Protein AF-A0A326GBW1-F1 (afdb_monomer)

Mean predicted aligned error: 2.87 Å

Structure (mmCIF, N/CA/C/O backbone):
data_AF-A0A326GBW1-F1
#
_entry.id   AF-A0A326GBW1-F1
#
loop_
_atom_site.group_PDB
_atom_site.id
_atom_site.type_symbol
_atom_site.label_atom_id
_atom_site.label_alt_id
_atom_site.label_comp_id
_atom_site.label_asym_id
_atom_site.label_entity_id
_atom_site.label_seq_id
_atom_site.pdbx_PDB_ins_code
_atom_site.Cartn_x
_atom_site.Cartn_y
_atom_site.Cartn_z
_atom_site.occupancy
_atom_site.B_iso_or_equiv
_atom_site.auth_seq_id
_atom_site.auth_comp_id
_atom_site.auth_asym_id
_atom_site.auth_atom_id
_atom_site.pdbx_PDB_model_num
ATOM 1 N N . PRO A 1 1 ? -3.614 -9.158 -13.538 1.00 42.59 1 PRO A N 1
ATOM 2 C CA . PRO A 1 1 ? -4.084 -10.562 -13.410 1.00 42.59 1 PRO A CA 1
ATOM 3 C C . PRO A 1 1 ? -5.550 -10.587 -12.971 1.00 42.59 1 PRO A C 1
ATOM 5 O O . PRO A 1 1 ? -5.944 -9.686 -12.240 1.00 42.59 1 PRO A O 1
ATOM 8 N N . ALA A 1 2 ? -6.343 -11.574 -13.397 1.00 38.53 2 ALA A N 1
ATOM 9 C CA . ALA A 1 2 ? -7.778 -11.642 -13.084 1.00 38.53 2 ALA A CA 1
ATOM 10 C C . ALA A 1 2 ? -8.097 -11.765 -11.573 1.00 38.53 2 ALA A C 1
ATOM 12 O O . ALA A 1 2 ? -9.223 -11.508 -11.170 1.00 38.53 2 ALA A O 1
ATOM 13 N N . SER A 1 3 ? -7.105 -12.108 -10.741 1.00 55.94 3 SER A N 1
ATOM 14 C CA . SER A 1 3 ? -7.201 -12.206 -9.275 1.00 55.94 3 SER A CA 1
ATOM 15 C C . SER A 1 3 ? -6.622 -11.007 -8.508 1.00 55.94 3 SER A C 1
ATOM 17 O O . SER A 1 3 ? -6.577 -11.035 -7.281 1.00 55.94 3 SER A O 1
ATOM 19 N N . ALA A 1 4 ? -6.124 -9.979 -9.201 1.00 65.12 4 ALA A N 1
ATOM 20 C CA . ALA A 1 4 ? -5.547 -8.809 -8.545 1.00 65.12 4 ALA A CA 1
ATOM 21 C C . ALA A 1 4 ? -6.642 -7.868 -8.029 1.00 65.12 4 ALA A C 1
ATOM 23 O O . ALA A 1 4 ? -7.613 -7.618 -8.744 1.00 65.12 4 ALA A O 1
ATOM 24 N N . ASP A 1 5 ? -6.472 -7.328 -6.818 1.00 86.81 5 ASP A N 1
ATOM 25 C CA . ASP A 1 5 ? -7.360 -6.288 -6.287 1.00 86.81 5 ASP A CA 1
ATOM 26 C C . ASP A 1 5 ? -7.148 -5.026 -7.133 1.00 86.81 5 ASP A C 1
ATOM 28 O O . ASP A 1 5 ? -6.179 -4.287 -6.945 1.00 86.81 5 ASP A O 1
ATOM 32 N N . TRP A 1 6 ? -8.013 -4.839 -8.137 1.00 94.25 6 TRP A N 1
ATOM 33 C CA . TRP A 1 6 ? -7.873 -3.787 -9.144 1.00 94.25 6 TRP A CA 1
ATOM 34 C C . TRP A 1 6 ? -7.740 -2.414 -8.482 1.00 94.25 6 TRP A C 1
ATOM 36 O O . TRP A 1 6 ? -6.836 -1.656 -8.836 1.00 94.25 6 TRP A O 1
ATOM 46 N N . THR A 1 7 ? -8.570 -2.142 -7.471 1.00 96.56 7 THR A N 1
ATOM 47 C CA . THR A 1 7 ? -8.552 -0.895 -6.704 1.00 96.56 7 THR A CA 1
ATOM 48 C C . THR A 1 7 ? -7.191 -0.676 -6.052 1.00 96.56 7 THR A C 1
ATOM 50 O O . THR A 1 7 ? -6.565 0.366 -6.256 1.00 96.56 7 THR A O 1
ATOM 53 N N . MET A 1 8 ? -6.696 -1.662 -5.299 1.00 97.25 8 MET A N 1
ATOM 54 C CA . MET A 1 8 ? -5.456 -1.492 -4.539 1.00 97.25 8 MET A CA 1
ATOM 55 C C . MET A 1 8 ? -4.213 -1.468 -5.420 1.00 97.25 8 MET A C 1
ATOM 57 O O . MET A 1 8 ? -3.296 -0.697 -5.144 1.00 97.25 8 MET A O 1
ATOM 61 N N . VAL A 1 9 ? -4.192 -2.232 -6.514 1.00 97.31 9 VAL A N 1
ATOM 62 C CA . VAL A 1 9 ? -3.107 -2.151 -7.499 1.00 97.31 9 VAL A CA 1
ATOM 63 C C . VAL A 1 9 ? -2.997 -0.735 -8.059 1.00 97.31 9 VAL A C 1
ATOM 65 O O . VAL A 1 9 ? -1.895 -0.191 -8.086 1.00 97.31 9 VAL A O 1
ATOM 68 N N . HIS A 1 10 ? -4.104 -0.106 -8.459 1.00 98.25 10 HIS A N 1
ATOM 69 C CA . HIS A 1 10 ? -4.068 1.255 -9.007 1.00 98.25 10 HIS A CA 1
ATOM 70 C C . HIS A 1 10 ? -3.730 2.296 -7.938 1.00 98.25 10 HIS A C 1
ATOM 72 O O . HIS A 1 10 ? -2.924 3.193 -8.192 1.00 98.25 10 HIS A O 1
ATOM 78 N N . ALA A 1 11 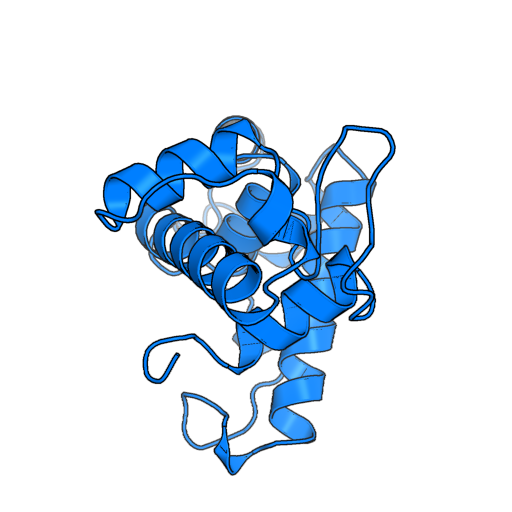? -4.293 2.159 -6.736 1.00 98.50 11 ALA A N 1
ATOM 79 C CA . ALA A 1 11 ? -4.050 3.079 -5.632 1.00 98.50 11 ALA A CA 1
ATOM 80 C C . ALA A 1 11 ? -2.580 3.099 -5.189 1.00 98.50 11 ALA A C 1
ATOM 82 O O . ALA A 1 11 ? -1.993 4.175 -5.053 1.00 98.50 11 ALA A O 1
ATOM 83 N N . ILE A 1 12 ? -1.978 1.916 -5.028 1.00 98.69 12 ILE A N 1
ATOM 84 C CA . ILE A 1 12 ? -0.566 1.754 -4.664 1.00 98.69 12 ILE A CA 1
ATOM 85 C C . ILE A 1 12 ? 0.328 2.194 -5.821 1.00 98.69 12 ILE A C 1
ATOM 87 O O . ILE A 1 12 ? 1.201 3.027 -5.621 1.00 98.69 12 ILE A O 1
ATOM 91 N N . THR A 1 13 ? 0.079 1.728 -7.050 1.00 98.62 13 THR A N 1
ATOM 92 C CA . THR A 1 13 ? 0.902 2.103 -8.218 1.00 98.62 13 THR A CA 1
ATOM 93 C C . THR A 1 13 ? 0.939 3.618 -8.427 1.00 98.62 13 THR A C 1
ATOM 95 O O . THR A 1 13 ? 1.994 4.186 -8.713 1.00 98.62 13 THR A O 1
ATOM 98 N N . ARG A 1 14 ? -0.203 4.298 -8.245 1.00 98.62 14 ARG A N 1
ATOM 99 C CA . ARG A 1 14 ? -0.274 5.759 -8.325 1.00 98.62 14 ARG A CA 1
ATOM 100 C C . ARG A 1 14 ? 0.623 6.428 -7.290 1.00 98.62 14 ARG A C 1
ATOM 102 O O . ARG A 1 14 ? 1.291 7.398 -7.636 1.00 98.62 14 ARG A O 1
ATOM 109 N N . GLN A 1 15 ? 0.621 5.926 -6.057 1.00 98.62 15 GLN A N 1
ATOM 110 C CA . GLN A 1 15 ? 1.420 6.491 -4.974 1.00 98.62 15 GLN A CA 1
ATOM 111 C C . GLN A 1 15 ? 2.914 6.174 -5.119 1.00 98.62 15 GLN A C 1
ATOM 113 O O . GLN A 1 15 ? 3.742 7.016 -4.789 1.00 98.62 15 GLN A O 1
ATOM 118 N N . GLU A 1 16 ? 3.252 4.991 -5.625 1.00 98.19 16 GLU A N 1
ATOM 119 C CA . GLU A 1 16 ? 4.631 4.510 -5.735 1.00 98.19 16 GLU A CA 1
ATOM 120 C C . GLU A 1 16 ? 5.397 5.129 -6.905 1.00 98.19 16 GLU A C 1
ATOM 122 O O . GLU A 1 16 ? 6.546 5.536 -6.764 1.00 98.19 16 GLU A O 1
ATOM 127 N N . SER A 1 17 ? 4.781 5.189 -8.085 1.00 98.25 17 SER A N 1
ATOM 128 C CA . SER A 1 17 ? 5.494 5.559 -9.316 1.00 98.25 17 SER A CA 1
ATOM 129 C C . SER A 1 17 ? 4.758 6.568 -10.180 1.00 98.25 17 SER A C 1
ATOM 131 O O . SER A 1 17 ? 5.278 6.961 -11.220 1.00 98.25 17 SER A O 1
ATOM 133 N N . GLN A 1 18 ?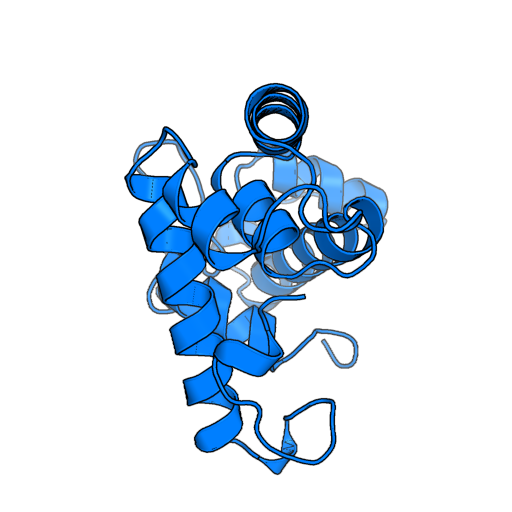 3.525 6.940 -9.821 1.00 97.94 18 GLN A N 1
ATOM 134 C CA . GLN A 1 18 ? 2.628 7.668 -10.722 1.00 97.94 18 GLN A CA 1
ATOM 135 C C . GLN A 1 18 ? 2.500 6.977 -12.096 1.00 97.94 18 GLN A C 1
ATOM 137 O O . GLN A 1 18 ? 2.325 7.635 -13.117 1.00 97.94 18 GLN A O 1
ATOM 142 N N . PHE A 1 19 ? 2.574 5.640 -12.104 1.00 98.00 19 PHE A N 1
ATOM 143 C CA . PHE A 1 19 ? 2.580 4.775 -13.290 1.00 98.00 19 PHE A CA 1
ATOM 144 C C . PHE A 1 19 ? 3.840 4.844 -14.175 1.00 98.00 19 PHE A C 1
ATOM 146 O O . PHE A 1 19 ? 3.837 4.311 -15.288 1.00 98.00 19 PHE A O 1
ATOM 153 N N . ALA A 1 20 ? 4.944 5.419 -13.692 1.00 97.31 20 ALA A N 1
ATOM 154 C CA . ALA A 1 20 ? 6.229 5.363 -14.382 1.00 97.31 20 ALA A CA 1
ATOM 155 C C . ALA A 1 20 ? 6.846 3.951 -14.291 1.00 97.31 20 ALA A C 1
ATOM 157 O O . ALA A 1 20 ? 7.333 3.518 -13.246 1.00 97.31 20 ALA A O 1
ATOM 158 N N . GLN A 1 21 ? 6.845 3.219 -15.409 1.00 94.50 21 GLN A N 1
ATOM 159 C CA . GLN A 1 21 ? 7.319 1.826 -15.474 1.00 94.50 21 GLN A CA 1
ATOM 160 C C . GLN A 1 21 ? 8.825 1.677 -15.215 1.00 94.50 21 GLN A C 1
ATOM 162 O O . GLN A 1 21 ? 9.264 0.652 -14.704 1.00 94.50 21 GLN A O 1
ATOM 167 N N . ASN A 1 22 ? 9.611 2.704 -15.532 1.00 94.38 22 ASN A N 1
ATOM 1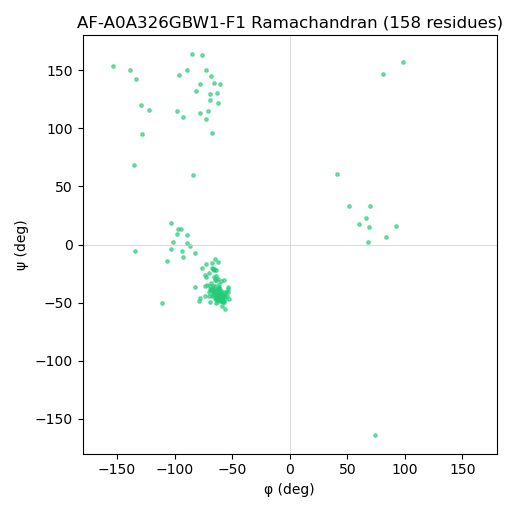68 C CA . ASN A 1 22 ? 11.064 2.738 -15.363 1.00 94.38 22 ASN A CA 1
ATOM 169 C C . ASN A 1 22 ? 11.518 3.438 -14.072 1.00 94.38 22 ASN A C 1
ATOM 171 O O . ASN A 1 22 ? 12.698 3.757 -13.939 1.00 94.38 22 ASN A O 1
ATOM 175 N N . ALA A 1 23 ? 10.608 3.685 -13.123 1.00 96.56 23 ALA A N 1
ATOM 176 C CA . ALA A 1 23 ? 10.947 4.331 -11.862 1.00 96.56 23 ALA A CA 1
ATOM 177 C C . ALA A 1 23 ? 11.928 3.482 -11.037 1.00 96.56 23 ALA A C 1
ATOM 179 O O . ALA A 1 23 ? 11.693 2.293 -10.793 1.00 96.56 23 ALA A O 1
ATOM 180 N N . ILE A 1 24 ? 13.003 4.113 -10.563 1.00 97.06 24 ILE A N 1
ATOM 181 C CA . ILE A 1 24 ? 13.955 3.533 -9.615 1.00 97.06 24 ILE A CA 1
ATOM 182 C C . ILE A 1 24 ? 14.135 4.522 -8.464 1.00 97.06 24 ILE A C 1
ATOM 184 O O . ILE A 1 24 ? 14.553 5.657 -8.694 1.00 97.06 24 ILE A O 1
ATOM 188 N N . SER A 1 25 ? 13.825 4.112 -7.234 1.00 95.31 25 SER A N 1
ATOM 189 C CA . SER A 1 25 ? 14.039 4.965 -6.061 1.00 95.31 25 SER A CA 1
ATOM 190 C C . SER A 1 25 ? 15.514 5.031 -5.661 1.00 95.31 25 SER A C 1
ATOM 192 O O . SER A 1 25 ? 16.311 4.152 -5.995 1.00 95.31 25 SER A O 1
ATOM 194 N N . HIS A 1 26 ? 15.872 6.027 -4.849 1.00 94.88 26 HIS A N 1
ATOM 195 C CA . HIS A 1 26 ? 17.208 6.148 -4.253 1.00 94.88 26 HIS A CA 1
ATOM 19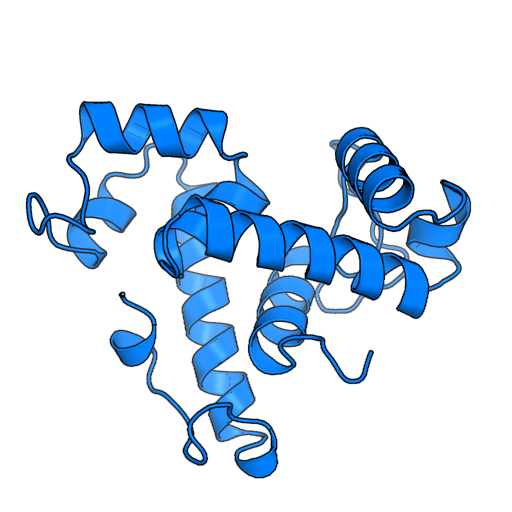6 C C . HIS A 1 26 ? 17.617 4.914 -3.429 1.00 94.88 26 HIS A C 1
ATOM 198 O O . HIS A 1 26 ? 18.794 4.573 -3.371 1.00 94.88 26 HIS A O 1
ATOM 204 N N . ALA A 1 27 ? 16.648 4.221 -2.820 1.00 93.44 27 ALA A N 1
ATOM 205 C CA . ALA A 1 27 ? 16.875 2.985 -2.071 1.00 93.44 27 ALA A CA 1
ATOM 206 C C . ALA A 1 27 ? 16.950 1.735 -2.973 1.00 93.44 27 ALA A C 1
ATOM 208 O O . ALA A 1 27 ? 17.272 0.649 -2.496 1.00 93.44 27 ALA A O 1
ATOM 209 N N . GLY A 1 28 ? 16.659 1.870 -4.270 1.00 96.31 28 GLY A N 1
ATOM 210 C CA . GLY A 1 28 ? 16.711 0.788 -5.250 1.00 96.31 28 GLY A CA 1
ATOM 211 C C . GLY A 1 28 ? 15.396 0.037 -5.462 1.00 96.31 28 GLY A C 1
ATOM 212 O O . GLY A 1 28 ? 15.430 -1.051 -6.042 1.00 96.31 28 GLY A O 1
ATOM 213 N N . ALA A 1 29 ? 14.261 0.588 -5.023 1.00 97.44 29 ALA A N 1
ATOM 214 C CA . ALA A 1 29 ? 12.930 0.078 -5.356 1.00 97.44 29 ALA A CA 1
ATOM 215 C C . ALA A 1 29 ? 12.636 0.292 -6.849 1.00 97.44 29 ALA A C 1
ATOM 217 O O . ALA A 1 29 ? 13.120 1.266 -7.423 1.00 97.44 29 ALA A O 1
ATOM 218 N N . ARG A 1 30 ? 11.911 -0.627 -7.505 1.00 98.12 30 ARG A N 1
ATOM 219 C CA . ARG A 1 30 ? 11.815 -0.650 -8.979 1.00 98.12 30 ARG A CA 1
ATOM 220 C C . ARG A 1 30 ? 10.402 -0.823 -9.522 1.00 98.12 30 ARG A C 1
ATOM 222 O O . ARG A 1 30 ? 9.627 -1.648 -9.030 1.00 98.12 30 ARG A O 1
ATOM 229 N N . GLY A 1 31 ? 10.143 -0.113 -10.614 1.00 97.81 31 GLY A N 1
ATOM 230 C CA . GLY A 1 31 ? 8.971 -0.253 -11.466 1.00 97.81 31 GLY A CA 1
ATOM 231 C C . GLY A 1 31 ? 7.686 0.312 -10.875 1.00 97.81 31 GLY A C 1
ATOM 232 O O . GLY A 1 31 ? 7.701 1.078 -9.912 1.00 97.81 31 GLY A O 1
ATOM 233 N N . LEU A 1 32 ? 6.563 -0.094 -11.465 1.00 98.06 32 LEU A N 1
ATOM 234 C CA . LEU A 1 32 ? 5.233 0.447 -11.183 1.00 98.06 32 LEU A CA 1
ATOM 235 C C . LEU A 1 32 ? 4.854 0.438 -9.699 1.00 98.06 32 LEU A C 1
ATOM 237 O O . LEU A 1 32 ? 4.380 1.443 -9.173 1.00 98.06 32 LEU A O 1
ATOM 241 N N . MET A 1 33 ? 5.076 -0.683 -9.024 1.00 98.25 33 MET A N 1
ATOM 242 C CA . MET A 1 33 ? 4.729 -0.865 -7.616 1.00 98.25 33 MET A CA 1
ATOM 243 C C . MET A 1 33 ? 5.949 -0.763 -6.686 1.00 98.25 33 MET A C 1
ATOM 245 O O . MET A 1 33 ? 5.886 -1.266 -5.565 1.00 98.25 33 MET A O 1
ATOM 249 N N . GLN A 1 34 ? 7.052 -0.171 -7.176 1.00 98.25 34 GLN A N 1
ATOM 250 C CA . GLN A 1 34 ? 8.298 0.105 -6.442 1.00 98.25 34 GLN A CA 1
ATOM 251 C C . GLN A 1 34 ? 8.730 -1.045 -5.520 1.00 98.25 34 GLN A C 1
ATOM 253 O O . GLN A 1 34 ? 8.864 -0.917 -4.305 1.00 98.25 34 GLN A O 1
ATOM 258 N N . LEU A 1 35 ? 8.988 -2.212 -6.108 1.00 97.75 35 LEU A N 1
ATOM 259 C CA . LEU A 1 35 ? 9.429 -3.365 -5.332 1.00 97.75 35 LEU A CA 1
ATOM 260 C C . LEU A 1 35 ? 10.923 -3.306 -5.042 1.00 97.75 35 LEU A C 1
ATOM 262 O O . LEU A 1 35 ? 11.744 -3.158 -5.951 1.00 97.75 35 LEU A O 1
ATOM 266 N N . MET A 1 36 ? 11.280 -3.531 -3.780 1.00 97.50 36 MET A N 1
ATOM 267 C CA . MET A 1 36 ? 12.656 -3.836 -3.405 1.00 97.50 36 MET A CA 1
ATOM 268 C C . MET A 1 36 ? 13.082 -5.190 -4.000 1.00 97.50 36 MET A C 1
ATOM 270 O O . MET A 1 36 ? 12.306 -6.150 -3.929 1.00 97.50 36 MET A O 1
ATOM 274 N N . PRO A 1 37 ? 14.319 -5.333 -4.519 1.00 96.31 37 PRO A N 1
ATOM 275 C CA . PRO A 1 37 ? 14.796 -6.586 -5.111 1.00 96.31 37 PRO A CA 1
ATOM 276 C C . PRO A 1 37 ? 14.651 -7.812 -4.196 1.00 96.31 37 PRO A C 1
ATOM 278 O O . PRO A 1 37 ? 14.295 -8.893 -4.662 1.00 96.31 37 PRO A O 1
ATOM 281 N N . GLY A 1 38 ? 14.884 -7.644 -2.888 1.00 96.88 38 GLY A N 1
ATOM 282 C CA . GLY A 1 38 ? 14.695 -8.706 -1.893 1.00 96.88 38 GLY A CA 1
ATOM 283 C C . GLY A 1 38 ? 13.236 -9.160 -1.785 1.00 96.88 38 GLY A C 1
ATOM 284 O O . GLY A 1 38 ? 12.959 -10.354 -1.891 1.00 96.88 38 GLY A O 1
ATOM 285 N N . THR A 1 39 ? 12.302 -8.211 -1.665 1.00 96.19 39 THR A N 1
ATOM 286 C CA . THR A 1 39 ? 10.853 -8.476 -1.622 1.00 96.19 39 THR A CA 1
ATOM 287 C C . THR A 1 39 ? 10.370 -9.143 -2.905 1.00 96.19 39 THR A C 1
ATOM 289 O O . THR A 1 39 ? 9.636 -10.130 -2.854 1.00 96.19 39 THR A O 1
ATOM 292 N N . ALA A 1 40 ? 10.819 -8.645 -4.058 1.00 97.25 40 ALA A N 1
ATOM 293 C CA . ALA A 1 40 ? 10.484 -9.210 -5.357 1.00 97.25 40 ALA A CA 1
ATOM 294 C C . ALA A 1 40 ? 10.977 -10.655 -5.509 1.00 97.25 40 ALA A C 1
ATOM 296 O O . ALA A 1 40 ? 10.231 -11.508 -5.984 1.00 97.25 40 ALA A O 1
ATOM 297 N N . ARG A 1 41 ? 12.212 -10.950 -5.083 1.00 97.75 41 ARG A N 1
ATOM 298 C CA . ARG A 1 41 ? 12.760 -12.312 -5.100 1.00 97.75 41 ARG A CA 1
ATOM 299 C C . ARG A 1 41 ? 11.971 -13.246 -4.188 1.00 97.75 41 ARG A C 1
ATOM 301 O O . ARG A 1 41 ? 11.650 -14.357 -4.602 1.00 97.75 41 ARG A O 1
ATOM 308 N N . GLU A 1 42 ? 11.640 -12.794 -2.978 1.00 96.69 42 GLU A N 1
ATOM 309 C CA . GLU A 1 42 ? 10.814 -13.567 -2.047 1.00 96.69 42 GLU A CA 1
ATOM 310 C C . GLU A 1 42 ? 9.446 -13.894 -2.667 1.00 96.69 42 GLU A C 1
ATOM 312 O O . GLU A 1 42 ? 9.021 -15.049 -2.641 1.00 96.69 42 GLU A O 1
ATOM 317 N N . GLN A 1 43 ? 8.765 -12.901 -3.254 1.00 96.62 43 GLN A N 1
ATOM 318 C CA . GLN A 1 43 ? 7.443 -13.115 -3.852 1.00 96.62 43 GLN A CA 1
ATOM 319 C C . GLN A 1 43 ? 7.502 -13.988 -5.104 1.00 96.62 43 GLN A C 1
ATOM 321 O O . GLN A 1 43 ? 6.649 -14.855 -5.265 1.00 96.62 43 GLN A O 1
ATOM 326 N N . ALA A 1 44 ? 8.515 -13.819 -5.956 1.00 97.06 44 ALA A N 1
ATOM 327 C CA . ALA A 1 44 ? 8.703 -14.678 -7.122 1.00 97.06 44 ALA A CA 1
ATOM 328 C C . ALA A 1 44 ? 8.834 -16.149 -6.697 1.00 97.06 44 ALA A C 1
ATOM 330 O O . ALA A 1 44 ? 8.113 -16.998 -7.215 1.00 97.06 44 ALA A O 1
ATOM 331 N N . GLY A 1 45 ? 9.649 -16.431 -5.671 1.00 97.06 45 GLY A N 1
ATOM 332 C CA . GLY A 1 45 ? 9.785 -17.776 -5.110 1.00 97.06 45 GLY A CA 1
ATOM 333 C C . GLY A 1 45 ? 8.464 -18.348 -4.584 1.00 97.06 45 GLY A C 1
ATOM 334 O O . GLY A 1 45 ? 8.128 -19.488 -4.893 1.00 97.06 45 GLY A O 1
ATOM 335 N N . LYS A 1 46 ? 7.671 -17.552 -3.853 1.00 95.12 46 LYS A N 1
ATOM 336 C CA . LYS A 1 46 ? 6.354 -17.981 -3.337 1.00 95.12 46 LYS A CA 1
ATOM 337 C C . LYS A 1 46 ? 5.331 -18.271 -4.431 1.00 95.12 46 LYS A C 1
ATOM 339 O O . LYS A 1 46 ? 4.465 -19.115 -4.235 1.00 95.12 46 LYS A O 1
ATOM 344 N N . LEU A 1 47 ? 5.427 -17.579 -5.562 1.00 94.50 47 LEU A N 1
ATOM 345 C CA . LEU A 1 47 ? 4.562 -17.794 -6.720 1.00 94.50 47 LEU A CA 1
ATOM 346 C C . LEU A 1 47 ? 5.080 -18.890 -7.664 1.00 94.50 47 LEU A C 1
ATOM 348 O O . LEU A 1 47 ? 4.445 -19.145 -8.684 1.00 94.50 47 LEU A O 1
ATOM 352 N N . GLY A 1 48 ? 6.232 -19.507 -7.376 1.00 96.00 48 GLY A N 1
ATOM 353 C CA . GLY A 1 48 ? 6.876 -20.456 -8.290 1.00 96.00 48 GLY A CA 1
ATOM 354 C C . GLY A 1 48 ? 7.374 -19.809 -9.589 1.00 96.00 48 GLY A C 1
ATOM 355 O O . GLY A 1 48 ? 7.519 -20.484 -10.604 1.00 96.00 48 GLY A O 1
ATOM 356 N N . MET A 1 49 ? 7.607 -18.495 -9.580 1.00 94.94 49 MET A N 1
ATOM 357 C CA . MET A 1 49 ? 8.094 -17.726 -10.722 1.00 94.94 49 MET A CA 1
ATOM 358 C C . MET A 1 49 ? 9.613 -17.553 -10.652 1.00 94.94 49 MET A C 1
ATOM 360 O O . MET A 1 49 ? 10.191 -17.350 -9.582 1.00 94.94 49 MET A O 1
ATOM 364 N N . ASN A 1 50 ? 10.269 -17.540 -11.812 1.00 95.06 50 ASN A N 1
ATOM 365 C CA . ASN A 1 50 ? 11.691 -17.218 -11.889 1.00 95.06 50 ASN A CA 1
ATOM 366 C C . ASN A 1 50 ? 11.924 -15.739 -11.570 1.00 95.06 50 ASN A C 1
ATOM 368 O O . ASN A 1 50 ? 11.377 -14.862 -12.240 1.00 95.06 50 ASN A O 1
ATOM 372 N N . TYR A 1 51 ? 12.777 -15.458 -10.582 1.00 96.44 51 TYR A N 1
ATOM 373 C CA . TYR A 1 51 ? 13.162 -14.087 -10.264 1.00 96.44 51 TYR A CA 1
ATOM 374 C C . TYR A 1 51 ? 14.074 -13.501 -11.349 1.00 96.44 51 TYR A C 1
ATOM 376 O O . TYR A 1 51 ? 15.221 -13.922 -11.497 1.00 96.44 51 TYR A O 1
ATOM 384 N N . MET A 1 52 ? 13.591 -12.472 -12.048 1.00 92.62 52 MET A N 1
ATOM 385 C CA . MET A 1 52 ? 14.377 -11.683 -13.000 1.00 92.62 52 MET A CA 1
ATOM 386 C C . MET A 1 52 ? 14.363 -10.209 -12.596 1.00 92.62 52 MET A C 1
ATOM 388 O O . MET A 1 52 ? 13.318 -9.564 -12.578 1.00 92.62 52 MET A O 1
ATOM 392 N N . SER A 1 53 ? 15.533 -9.669 -12.248 1.00 92.12 53 SER A N 1
ATOM 393 C CA . SER A 1 53 ? 15.643 -8.303 -11.720 1.00 92.12 53 SER A CA 1
ATOM 394 C C . SER A 1 53 ? 15.333 -7.226 -12.765 1.00 92.12 53 SER A C 1
ATOM 396 O O . SER A 1 53 ? 14.774 -6.190 -12.409 1.00 92.12 53 SER A O 1
ATOM 398 N N . SER A 1 54 ? 15.669 -7.480 -14.033 1.00 93.75 54 SER A N 1
ATOM 399 C CA . SER A 1 54 ? 15.353 -6.615 -15.179 1.00 93.75 54 SER A CA 1
ATOM 400 C C . SER A 1 54 ? 13.844 -6.517 -15.414 1.00 93.75 54 SER A C 1
ATOM 402 O O . SER A 1 54 ? 13.311 -5.424 -15.580 1.00 93.75 54 SER A O 1
ATOM 404 N N . ASN A 1 55 ? 13.118 -7.630 -15.258 1.00 95.69 55 ASN A N 1
ATOM 405 C CA . ASN A 1 55 ? 11.663 -7.686 -15.436 1.00 95.69 55 ASN A CA 1
ATOM 406 C C . ASN A 1 55 ? 10.880 -6.860 -14.409 1.00 95.69 55 ASN A C 1
ATOM 408 O O . ASN A 1 55 ? 9.691 -6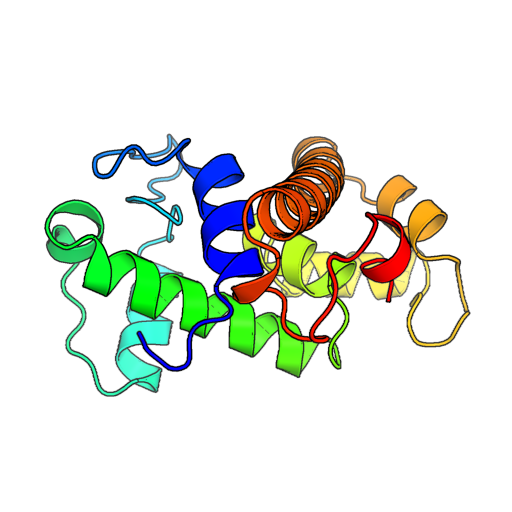.629 -14.607 1.00 95.69 55 ASN A O 1
ATOM 412 N N . LEU A 1 56 ? 11.513 -6.388 -13.329 1.00 95.62 56 LEU A N 1
ATOM 413 C CA . LEU A 1 56 ? 10.884 -5.398 -12.452 1.00 95.62 56 LEU A CA 1
ATOM 414 C C . LEU A 1 56 ? 10.631 -4.064 -13.164 1.00 95.62 56 LEU A C 1
ATOM 416 O O . LEU A 1 56 ? 9.770 -3.321 -12.707 1.00 95.62 56 LEU A O 1
ATOM 420 N N . ILE A 1 57 ? 11.352 -3.780 -14.249 1.00 96.00 57 ILE A N 1
ATOM 421 C CA . ILE A 1 57 ? 11.197 -2.589 -15.088 1.00 96.00 57 ILE A CA 1
ATOM 422 C C . ILE A 1 57 ? 10.623 -2.985 -16.450 1.00 96.00 57 ILE A C 1
ATOM 424 O O . ILE A 1 57 ? 9.607 -2.442 -16.871 1.00 96.00 57 ILE A O 1
ATOM 428 N N . ASP A 1 58 ? 11.226 -3.982 -17.101 1.00 96.12 58 ASP A N 1
ATOM 429 C CA . ASP A 1 58 ? 10.928 -4.321 -18.499 1.00 96.12 58 ASP A CA 1
ATOM 430 C C . ASP A 1 58 ? 9.564 -5.006 -18.683 1.00 96.12 58 ASP A C 1
ATOM 432 O O . ASP A 1 58 ? 9.036 -5.081 -19.791 1.00 96.12 58 ASP A O 1
ATOM 436 N N . SER A 1 59 ? 8.980 -5.528 -17.600 1.00 96.31 59 SER A N 1
ATOM 437 C CA . SER A 1 59 ? 7.697 -6.225 -17.625 1.00 96.31 59 SER A CA 1
ATOM 438 C C . SER A 1 59 ? 6.732 -5.646 -16.583 1.00 96.31 59 SER A C 1
ATOM 440 O O . SER A 1 59 ? 6.712 -6.069 -15.422 1.00 96.31 59 SER A O 1
ATOM 442 N N . PRO A 1 60 ? 5.862 -4.703 -16.992 1.00 94.69 60 PRO A N 1
ATOM 443 C CA . PRO A 1 60 ? 4.830 -4.132 -16.128 1.00 94.69 60 PRO A CA 1
ATOM 444 C C . PRO A 1 60 ? 3.935 -5.185 -15.472 1.00 94.69 60 PRO A C 1
ATOM 446 O O . PRO A 1 60 ? 3.621 -5.091 -14.288 1.00 94.69 60 PRO A O 1
ATOM 449 N N . SER A 1 61 ? 3.550 -6.219 -16.226 1.00 94.94 61 SER A N 1
ATOM 450 C CA . SER A 1 61 ? 2.711 -7.308 -15.725 1.00 94.94 61 SER A CA 1
ATOM 451 C C . SER A 1 61 ? 3.415 -8.121 -14.641 1.00 94.94 61 SER A C 1
ATOM 453 O O . SER A 1 61 ? 2.782 -8.448 -13.638 1.00 94.94 61 SER A O 1
ATOM 455 N N . TYR A 1 62 ? 4.712 -8.393 -14.799 1.00 95.94 62 TYR A N 1
ATOM 456 C CA . TYR A 1 62 ? 5.528 -9.073 -13.796 1.00 95.94 62 TYR A CA 1
ATOM 457 C C . TYR A 1 62 ? 5.652 -8.232 -12.518 1.00 95.94 62 TYR A C 1
ATOM 459 O O . TYR A 1 62 ? 5.404 -8.738 -11.423 1.00 95.94 62 TYR A O 1
ATOM 467 N N . ASN A 1 63 ? 5.954 -6.934 -12.645 1.00 97.56 63 ASN A N 1
ATOM 468 C CA . ASN A 1 63 ? 6.038 -6.021 -11.501 1.00 97.56 63 ASN A CA 1
ATOM 469 C C . ASN A 1 63 ? 4.706 -5.948 -10.731 1.00 97.56 63 ASN A C 1
ATOM 471 O O . ASN A 1 63 ? 4.685 -6.154 -9.516 1.00 97.56 63 ASN A O 1
ATOM 475 N N . ILE A 1 64 ? 3.589 -5.759 -11.445 1.00 96.69 64 ILE A N 1
ATOM 476 C CA . ILE A 1 64 ? 2.246 -5.727 -10.851 1.00 96.69 64 ILE A CA 1
ATOM 477 C C . ILE A 1 64 ? 1.895 -7.065 -10.197 1.00 96.69 64 ILE A C 1
ATOM 479 O O . ILE A 1 64 ? 1.306 -7.085 -9.121 1.00 96.69 64 ILE A O 1
ATOM 483 N N . GLN A 1 65 ? 2.229 -8.197 -10.821 1.00 96.00 65 GLN A N 1
ATOM 484 C CA . GLN A 1 65 ? 1.919 -9.514 -10.264 1.00 96.00 65 GLN A CA 1
ATOM 485 C C . GLN A 1 65 ? 2.635 -9.742 -8.930 1.00 96.00 65 GLN A C 1
ATOM 487 O O . GLN A 1 65 ? 1.995 -10.168 -7.966 1.00 96.00 65 GLN A O 1
ATOM 492 N N . LEU A 1 66 ? 3.927 -9.412 -8.853 1.00 97.06 66 LEU A N 1
ATOM 493 C CA . LEU A 1 66 ? 4.692 -9.512 -7.611 1.00 97.06 66 LEU A CA 1
ATOM 494 C C . LEU A 1 66 ? 4.203 -8.518 -6.550 1.00 97.06 66 LEU A C 1
ATOM 496 O O . LEU A 1 66 ? 4.080 -8.891 -5.384 1.00 97.06 66 LEU A O 1
ATOM 500 N N . GLY A 1 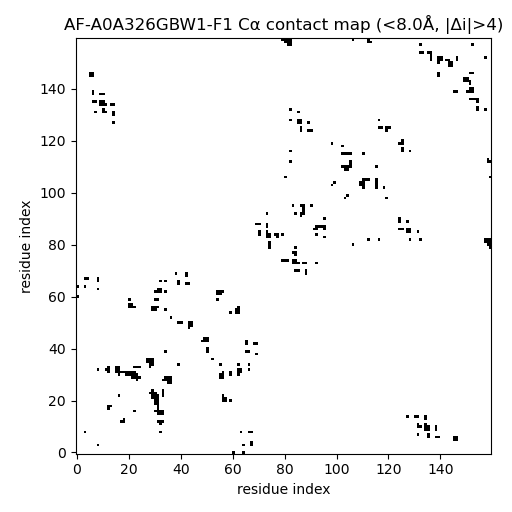67 ? 3.896 -7.278 -6.940 1.00 97.38 67 GLY A N 1
ATOM 501 C CA . GLY A 1 67 ? 3.427 -6.241 -6.019 1.00 97.38 67 GLY A CA 1
ATOM 502 C C . GLY A 1 67 ? 2.047 -6.550 -5.456 1.00 97.38 67 GLY A C 1
ATOM 503 O O . GLY A 1 67 ? 1.847 -6.502 -4.244 1.00 97.38 67 GLY A O 1
ATOM 504 N N . ASN A 1 68 ? 1.119 -6.988 -6.307 1.00 96.81 68 ASN A N 1
ATOM 505 C CA . ASN A 1 68 ? -0.194 -7.457 -5.880 1.00 96.81 68 ASN A CA 1
ATOM 506 C C . ASN A 1 68 ? -0.088 -8.668 -4.941 1.00 96.81 68 ASN A C 1
ATOM 508 O O . ASN A 1 68 ? -0.782 -8.709 -3.931 1.00 96.81 68 ASN A O 1
ATOM 512 N N . ALA A 1 69 ? 0.785 -9.637 -5.237 1.00 96.38 69 ALA A N 1
ATOM 513 C CA . ALA A 1 69 ? 0.995 -10.785 -4.356 1.00 96.38 69 ALA A CA 1
ATOM 514 C C . ALA A 1 69 ? 1.580 -10.371 -2.995 1.00 96.38 69 ALA A C 1
ATOM 516 O O . ALA A 1 69 ? 1.138 -10.865 -1.957 1.00 96.38 69 ALA A O 1
ATOM 517 N N . TYR A 1 70 ? 2.527 -9.426 -2.983 1.00 97.88 70 TYR A N 1
ATOM 518 C CA . TYR A 1 70 ? 3.068 -8.885 -1.739 1.00 97.88 70 TYR A CA 1
ATOM 519 C C . TYR A 1 70 ? 1.988 -8.174 -0.915 1.00 97.88 70 TYR A C 1
ATOM 521 O O . TYR A 1 70 ? 1.853 -8.446 0.278 1.00 97.88 70 TYR A O 1
ATOM 529 N N . PHE A 1 71 ? 1.183 -7.316 -1.545 1.00 98.00 71 PHE A N 1
ATOM 530 C CA . PHE A 1 71 ? 0.101 -6.612 -0.862 1.00 98.00 71 PHE A CA 1
ATOM 531 C C . PHE A 1 71 ? -0.983 -7.568 -0.346 1.00 98.00 71 PHE A C 1
ATOM 533 O O . PHE A 1 71 ? -1.391 -7.449 0.807 1.00 98.00 71 PHE A O 1
ATOM 540 N N . ALA A 1 72 ? -1.396 -8.562 -1.139 1.00 96.88 72 ALA A N 1
ATOM 541 C CA . ALA A 1 72 ? -2.353 -9.585 -0.713 1.00 96.88 72 ALA A CA 1
ATOM 542 C C . ALA A 1 72 ? -1.865 -10.329 0.540 1.00 96.88 72 ALA A C 1
ATOM 544 O O . ALA A 1 72 ? -2.601 -10.466 1.511 1.00 96.88 72 ALA A O 1
ATOM 545 N N . ARG A 1 73 ? -0.579 -10.695 0.583 1.00 96.44 73 ARG A N 1
ATOM 546 C CA . ARG A 1 73 ? 0.031 -11.282 1.781 1.00 96.44 73 ARG A CA 1
ATOM 547 C C . ARG A 1 73 ? -0.014 -10.337 2.988 1.00 96.44 73 ARG A C 1
ATOM 549 O O . ARG A 1 73 ? -0.167 -10.812 4.110 1.00 96.44 73 ARG A O 1
ATOM 556 N N . MET A 1 74 ? 0.164 -9.027 2.800 1.00 98.12 74 MET A N 1
ATOM 557 C CA . MET A 1 74 ? 0.036 -8.058 3.900 1.00 98.12 74 MET A CA 1
ATOM 558 C C . MET A 1 74 ? -1.413 -7.948 4.383 1.00 98.12 74 MET A C 1
ATOM 560 O O . MET A 1 74 ? -1.635 -7.908 5.590 1.00 98.12 74 MET A O 1
ATOM 564 N N . MET A 1 75 ? -2.388 -7.975 3.471 1.00 97.69 75 MET A N 1
ATOM 565 C CA . MET A 1 75 ? -3.806 -8.044 3.832 1.00 97.69 75 MET A CA 1
ATOM 566 C C . MET A 1 75 ? -4.096 -9.284 4.680 1.00 97.69 75 MET A C 1
ATOM 568 O O . MET A 1 75 ? -4.674 -9.149 5.755 1.00 97.69 75 MET A O 1
ATOM 572 N N . ASP A 1 76 ? -3.631 -10.464 4.265 1.00 96.88 76 ASP A N 1
ATOM 573 C CA . ASP A 1 76 ? -3.821 -11.703 5.027 1.00 96.88 76 ASP A CA 1
ATOM 574 C C . ASP A 1 76 ? -3.145 -11.630 6.404 1.00 96.88 76 ASP A C 1
ATOM 576 O O . ASP A 1 76 ? -3.761 -11.923 7.428 1.00 96.88 76 ASP A O 1
ATOM 580 N N . TYR A 1 77 ? -1.889 -11.172 6.450 1.00 97.69 77 TYR A N 1
ATOM 581 C CA . TYR A 1 77 ? -1.112 -11.071 7.688 1.00 97.69 77 TYR A CA 1
ATOM 582 C C . TYR A 1 77 ? -1.751 -10.126 8.716 1.00 97.69 77 TYR A C 1
ATOM 584 O O . TYR A 1 77 ? -1.718 -10.397 9.918 1.00 97.69 77 TYR A O 1
ATOM 592 N N . PHE A 1 78 ? -2.355 -9.027 8.259 1.00 98.19 78 PHE A N 1
ATOM 593 C CA . PHE A 1 78 ? -3.021 -8.059 9.128 1.00 98.19 78 PHE A CA 1
ATOM 594 C C . PHE A 1 78 ? -4.529 -8.294 9.280 1.00 98.19 78 PHE A C 1
ATOM 596 O O . PHE A 1 78 ? -5.211 -7.444 9.850 1.00 98.19 78 PHE A O 1
ATOM 603 N N . GLY A 1 79 ? -5.052 -9.455 8.872 1.00 96.81 79 GLY A N 1
ATOM 604 C CA . GLY A 1 79 ? -6.451 -9.832 9.108 1.00 96.81 79 GLY A CA 1
ATOM 605 C C . GLY A 1 79 ? -7.452 -9.017 8.289 1.00 96.81 79 GLY A C 1
ATOM 606 O O . GLY A 1 79 ? -8.542 -8.717 8.763 1.00 96.81 79 GLY A O 1
ATOM 607 N N . GLY A 1 80 ? -7.070 -8.620 7.076 1.00 96.25 80 GLY A N 1
ATOM 608 C CA . GLY A 1 80 ? -7.889 -7.817 6.172 1.00 96.25 80 GLY A CA 1
ATOM 609 C C . GLY A 1 80 ? -7.831 -6.310 6.426 1.00 96.25 80 GLY A C 1
ATOM 610 O O . GLY A 1 80 ? -8.579 -5.579 5.779 1.00 96.25 80 GLY A O 1
ATOM 611 N N . SER A 1 81 ? -6.959 -5.849 7.330 1.00 98.31 81 SER A N 1
ATOM 612 C CA . SER A 1 81 ? -6.869 -4.433 7.676 1.00 98.31 81 SER A CA 1
ATOM 613 C C . SER A 1 81 ? -6.116 -3.619 6.623 1.00 98.31 81 SER A C 1
ATOM 615 O O . SER A 1 81 ? -4.897 -3.767 6.468 1.00 98.31 81 SER A O 1
ATOM 617 N N . TYR A 1 82 ? -6.819 -2.722 5.928 1.00 98.19 82 TYR A N 1
ATOM 618 C CA . TYR A 1 82 ? -6.224 -1.899 4.872 1.00 98.19 82 TYR A CA 1
ATOM 619 C C . TYR A 1 82 ? -5.152 -0.941 5.411 1.00 98.19 82 TYR A C 1
ATOM 621 O O . TYR A 1 82 ? -4.047 -0.964 4.866 1.00 98.19 82 TYR A O 1
ATOM 629 N N . PRO A 1 83 ? -5.380 -0.139 6.477 1.00 98.62 83 PRO A N 1
ATOM 630 C CA . PRO A 1 83 ? -4.366 0.805 6.946 1.00 98.62 83 PRO A CA 1
ATOM 631 C C . PRO A 1 83 ? -3.068 0.112 7.371 1.00 98.62 83 PRO A C 1
ATOM 633 O O . PRO A 1 83 ? -1.979 0.590 7.055 1.00 98.62 83 PRO A O 1
ATOM 636 N N . LEU A 1 84 ? -3.176 -1.049 8.028 1.00 98.81 84 LEU A N 1
ATOM 637 C CA . LEU A 1 84 ? -2.017 -1.826 8.467 1.00 98.81 84 LEU A CA 1
ATOM 638 C C . LEU A 1 84 ? -1.272 -2.459 7.287 1.00 98.81 84 LEU A C 1
ATOM 640 O O . LEU A 1 84 ? -0.044 -2.391 7.233 1.00 98.81 84 LEU A O 1
ATOM 644 N N . ALA A 1 85 ? -1.994 -3.040 6.324 1.00 98.69 85 ALA A N 1
ATOM 645 C CA . ALA A 1 85 ? -1.390 -3.648 5.143 1.00 98.69 85 ALA A CA 1
ATOM 646 C C . ALA A 1 85 ? -0.700 -2.612 4.246 1.00 98.69 85 ALA A C 1
ATOM 648 O O . ALA A 1 85 ? 0.406 -2.856 3.765 1.00 98.69 85 ALA A O 1
ATOM 649 N N . ILE A 1 86 ? -1.313 -1.439 4.064 1.00 98.81 86 ILE A N 1
ATOM 650 C CA . ILE A 1 86 ? -0.736 -0.316 3.314 1.00 98.81 86 ILE A CA 1
ATOM 651 C C . ILE A 1 86 ? 0.524 0.200 4.021 1.00 98.81 86 ILE A C 1
ATOM 653 O O . ILE A 1 86 ? 1.566 0.356 3.385 1.00 98.81 86 ILE A O 1
ATOM 657 N N . ALA A 1 87 ? 0.471 0.393 5.343 1.00 98.75 87 ALA A N 1
ATOM 658 C CA . ALA A 1 87 ? 1.641 0.792 6.123 1.00 98.75 87 ALA A CA 1
ATOM 659 C C . ALA A 1 87 ? 2.775 -0.241 6.013 1.00 98.75 87 ALA A C 1
ATOM 661 O O . ALA A 1 87 ? 3.942 0.124 5.880 1.00 98.75 87 ALA A O 1
ATOM 662 N N . ALA A 1 88 ? 2.444 -1.534 6.029 1.00 98.56 88 ALA A N 1
ATOM 663 C CA . ALA A 1 88 ? 3.418 -2.613 5.916 1.00 98.56 88 ALA A CA 1
ATOM 664 C C . ALA A 1 88 ? 3.995 -2.760 4.506 1.00 98.56 88 ALA A C 1
ATOM 666 O O . ALA A 1 88 ? 5.136 -3.203 4.365 1.00 98.56 88 ALA A O 1
ATOM 667 N N . TYR A 1 89 ? 3.245 -2.375 3.474 1.00 98.56 89 TYR A N 1
ATOM 668 C CA . TYR A 1 89 ? 3.757 -2.322 2.110 1.00 98.56 89 TYR A CA 1
ATOM 669 C C . TYR A 1 89 ? 4.922 -1.326 2.010 1.00 98.56 89 TYR A C 1
ATOM 671 O O . TYR A 1 89 ? 5.984 -1.685 1.509 1.00 98.56 89 TYR A O 1
ATOM 679 N N . ASN A 1 90 ? 4.751 -0.126 2.577 1.00 98.44 90 ASN A N 1
ATOM 680 C CA . ASN A 1 90 ? 5.747 0.948 2.548 1.00 98.44 90 ASN A CA 1
ATOM 681 C C . ASN A 1 90 ? 6.885 0.766 3.572 1.00 98.44 90 ASN A C 1
ATOM 683 O O . ASN A 1 90 ? 8.057 0.866 3.224 1.00 98.44 90 ASN A O 1
ATOM 687 N N . ALA A 1 91 ? 6.561 0.478 4.835 1.00 97.88 91 ALA A N 1
ATOM 688 C CA . ALA A 1 91 ? 7.535 0.461 5.933 1.00 97.88 91 ALA A CA 1
ATOM 689 C C . ALA A 1 91 ? 7.965 -0.945 6.376 1.00 97.88 91 ALA A C 1
ATOM 691 O O . ALA A 1 91 ? 8.815 -1.088 7.260 1.00 97.88 91 ALA A O 1
ATOM 692 N N . GLY A 1 92 ? 7.372 -1.991 5.804 1.00 97.88 92 GLY A N 1
ATOM 693 C CA . GLY A 1 92 ? 7.585 -3.377 6.201 1.00 97.88 92 GLY A CA 1
ATOM 694 C C . GLY A 1 92 ? 6.761 -3.800 7.433 1.00 97.88 92 GLY A C 1
ATOM 695 O O . GLY A 1 92 ? 6.567 -3.022 8.375 1.00 97.88 92 GLY A O 1
ATOM 696 N N . PRO A 1 93 ? 6.327 -5.075 7.502 1.00 98.06 93 PRO A N 1
ATOM 697 C CA . PRO A 1 93 ? 5.475 -5.575 8.588 1.00 98.06 93 PRO A CA 1
ATOM 698 C C . PRO A 1 93 ? 6.160 -5.538 9.962 1.00 98.06 93 PRO A C 1
ATOM 700 O O . PRO A 1 93 ? 5.498 -5.399 10.988 1.00 98.06 93 PRO A O 1
ATOM 703 N N . GLY A 1 94 ? 7.495 -5.611 10.004 1.00 98.44 94 GLY A N 1
ATOM 704 C CA . GLY A 1 94 ? 8.259 -5.512 11.249 1.00 98.44 94 GLY A CA 1
ATOM 705 C C . GLY A 1 94 ? 8.093 -4.162 11.953 1.00 98.44 94 GLY A C 1
ATOM 706 O O . GLY A 1 94 ? 7.999 -4.130 13.180 1.00 98.44 94 GLY A O 1
ATOM 707 N N . ASN A 1 95 ? 8.015 -3.063 11.195 1.00 98.50 95 ASN A N 1
ATOM 708 C CA . ASN A 1 95 ? 7.780 -1.730 11.749 1.00 98.50 95 ASN A CA 1
ATOM 709 C C . ASN A 1 95 ? 6.329 -1.561 12.197 1.00 98.50 95 ASN A C 1
ATOM 711 O O . ASN A 1 95 ? 6.101 -1.149 13.332 1.00 98.50 95 ASN A O 1
ATOM 715 N N . VAL A 1 96 ? 5.363 -2.001 11.386 1.00 98.75 96 VAL A N 1
ATOM 716 C CA . VAL A 1 96 ? 3.940 -1.991 11.769 1.00 98.75 96 VAL A CA 1
ATOM 717 C C . VAL A 1 96 ? 3.710 -2.766 13.067 1.00 98.75 96 VAL A C 1
ATOM 719 O O . VAL A 1 96 ? 3.077 -2.252 13.982 1.00 98.75 96 VAL A O 1
ATOM 722 N N . ASN A 1 97 ? 4.320 -3.943 13.225 1.00 98.75 97 ASN A N 1
ATOM 723 C CA . ASN A 1 97 ? 4.242 -4.715 14.467 1.00 98.75 97 ASN A CA 1
ATOM 724 C C . ASN A 1 97 ? 4.833 -3.985 15.685 1.00 98.75 97 ASN A C 1
ATOM 726 O O . ASN A 1 97 ? 4.341 -4.159 16.800 1.00 98.75 97 ASN A O 1
ATOM 730 N N . LYS A 1 98 ? 5.892 -3.179 15.512 1.00 98.75 98 LYS A N 1
ATOM 731 C CA . LYS A 1 98 ? 6.420 -2.334 16.598 1.00 98.75 98 LYS A CA 1
ATOM 732 C C . LYS A 1 98 ? 5.410 -1.253 16.979 1.00 98.75 98 LYS A C 1
ATOM 734 O O . LYS A 1 98 ? 5.185 -1.047 18.167 1.00 98.75 98 LYS A O 1
ATOM 739 N N . TRP A 1 99 ? 4.783 -0.611 15.997 1.00 98.62 99 TRP A N 1
ATOM 740 C CA . TRP A 1 99 ? 3.797 0.445 16.234 1.00 98.62 99 TRP A CA 1
ATOM 741 C C . TRP A 1 99 ? 2.509 -0.089 16.852 1.00 98.62 99 TRP A C 1
ATOM 743 O O . TRP A 1 99 ? 1.986 0.539 17.758 1.00 98.62 99 TRP A O 1
ATOM 753 N N . LEU A 1 100 ? 2.040 -1.275 16.453 1.00 98.75 100 LEU A N 1
ATOM 754 C CA . LEU A 1 100 ? 0.904 -1.942 17.101 1.00 98.75 100 LEU A CA 1
ATOM 755 C C . LEU A 1 100 ? 1.163 -2.178 18.597 1.00 98.75 100 LEU A C 1
ATOM 757 O O . LEU A 1 100 ? 0.303 -1.889 19.423 1.00 98.75 100 LEU A O 1
ATOM 761 N N . ARG A 1 101 ? 2.369 -2.636 18.966 1.00 98.56 101 ARG A N 1
ATOM 762 C CA . ARG A 1 101 ? 2.745 -2.818 20.381 1.00 98.56 101 ARG A CA 1
ATOM 763 C C . ARG A 1 101 ? 2.837 -1.504 21.157 1.00 98.56 101 ARG A C 1
ATOM 765 O O . ARG A 1 101 ? 2.519 -1.492 22.338 1.00 98.56 101 ARG A O 1
ATOM 772 N N . ALA A 1 102 ? 3.303 -0.432 20.519 1.00 98.25 102 ALA A N 1
ATOM 773 C CA . ALA A 1 102 ? 3.508 0.860 21.174 1.00 98.25 102 ALA A CA 1
ATOM 774 C C . ALA A 1 102 ? 2.222 1.700 21.276 1.00 98.25 102 ALA A C 1
ATOM 776 O O . ALA A 1 102 ? 2.015 2.386 22.272 1.00 98.25 102 ALA A O 1
ATOM 777 N N . ASN A 1 103 ? 1.366 1.646 20.253 1.00 98.00 103 ASN A N 1
ATOM 778 C CA . ASN A 1 103 ? 0.238 2.563 20.080 1.00 98.00 103 ASN A CA 1
ATOM 779 C C . ASN A 1 103 ? -1.123 1.911 20.370 1.00 98.00 103 ASN A C 1
ATOM 781 O O . ASN A 1 103 ? -2.109 2.633 20.496 1.00 98.00 103 ASN A O 1
ATOM 785 N N . GLY A 1 104 ? -1.183 0.577 20.446 1.00 98.31 104 GLY A N 1
ATOM 786 C CA . GLY A 1 104 ? -2.420 -0.205 20.466 1.00 98.31 104 GLY A CA 1
ATOM 787 C C . GLY A 1 104 ? -2.772 -0.779 19.090 1.00 98.31 104 GLY A C 1
ATOM 788 O O . GLY A 1 104 ? -2.324 -0.283 18.053 1.00 98.31 104 GLY A O 1
ATOM 789 N N . ASP A 1 105 ? -3.571 -1.849 19.085 1.00 98.44 105 ASP A N 1
ATOM 790 C CA . ASP A 1 105 ? -4.037 -2.510 17.864 1.00 98.44 105 ASP A CA 1
ATOM 791 C C . ASP A 1 105 ? -5.458 -2.038 17.505 1.00 98.44 105 ASP A C 1
ATOM 793 O O . ASP A 1 105 ? -6.399 -2.306 18.259 1.00 98.44 105 ASP A O 1
ATOM 797 N N . PRO A 1 106 ? -5.657 -1.342 16.370 1.00 98.19 106 PRO A N 1
ATOM 798 C CA . PRO A 1 106 ? -6.979 -0.849 16.000 1.00 98.19 106 PRO A CA 1
ATOM 799 C C . PRO A 1 106 ? -7.967 -1.972 15.660 1.00 98.19 106 PRO A C 1
ATOM 801 O O . PRO A 1 106 ? -9.178 -1.781 15.770 1.00 98.19 106 PRO A O 1
ATOM 804 N N . ARG A 1 107 ? -7.476 -3.175 15.329 1.00 97.69 107 ARG A N 1
ATOM 805 C CA . ARG A 1 107 ? -8.319 -4.343 15.024 1.00 97.69 107 ARG A CA 1
ATOM 806 C C . ARG A 1 107 ? -9.025 -4.898 16.256 1.00 97.69 107 ARG A C 1
ATOM 808 O O . ARG A 1 107 ? -10.055 -5.548 16.125 1.00 97.69 107 ARG A O 1
ATOM 815 N N . THR A 1 108 ? -8.473 -4.658 17.445 1.00 97.50 108 THR A N 1
ATOM 816 C CA . THR A 1 108 ? -9.072 -5.067 18.725 1.00 97.50 108 THR A CA 1
ATOM 817 C C . THR A 1 108 ? -9.847 -3.932 19.391 1.00 97.50 108 THR A C 1
ATOM 819 O O . THR A 1 108 ? -10.234 -4.053 20.551 1.00 97.50 108 THR A O 1
ATOM 822 N N . SER A 1 109 ? -10.047 -2.815 18.679 1.00 95.94 109 SER A N 1
ATOM 823 C CA . SER A 1 109 ? -10.657 -1.588 19.205 1.00 95.94 109 SER A CA 1
ATOM 824 C C . SER A 1 109 ? -9.902 -0.958 20.384 1.00 95.94 109 SER A C 1
ATOM 826 O O . SER A 1 109 ? -10.450 -0.099 21.068 1.00 95.94 109 SER A O 1
ATOM 828 N N . ALA A 1 110 ? -8.632 -1.325 20.606 1.00 97.50 110 ALA A N 1
ATOM 829 C CA . ALA A 1 110 ? -7.783 -0.683 21.613 1.00 97.50 110 ALA A CA 1
ATOM 830 C C . ALA A 1 110 ? -7.472 0.788 21.271 1.00 97.50 110 ALA A C 1
ATOM 832 O O . ALA A 1 110 ? -7.113 1.568 22.149 1.00 97.50 110 ALA A O 1
ATOM 833 N N . ILE A 1 111 ? -7.593 1.155 19.992 1.00 98.44 111 ILE A N 1
ATOM 834 C CA . ILE A 1 111 ? -7.429 2.507 19.455 1.00 98.44 111 ILE A CA 1
ATOM 835 C C . ILE A 1 111 ? -8.251 2.643 18.160 1.00 98.44 111 ILE A C 1
ATOM 837 O O . ILE A 1 111 ? -8.495 1.652 17.474 1.00 98.44 111 ILE A O 1
ATOM 841 N N . GLY A 1 112 ? -8.687 3.850 17.796 1.00 98.25 112 GLY A N 1
ATOM 842 C CA . GLY A 1 112 ? -9.320 4.085 16.492 1.00 98.25 112 GLY A CA 1
ATOM 843 C C . GLY A 1 112 ? -8.308 4.052 15.338 1.00 98.25 112 GLY A C 1
ATOM 844 O O . GLY A 1 112 ? -7.155 4.440 15.508 1.00 98.25 112 GLY A O 1
ATOM 845 N N . TYR A 1 113 ? -8.732 3.655 14.133 1.00 98.31 113 TYR A N 1
ATOM 846 C CA . TYR A 1 113 ? -7.840 3.602 12.961 1.00 98.31 113 TYR A CA 1
ATOM 847 C C . TYR A 1 113 ? -7.209 4.950 12.605 1.00 98.31 113 TYR A C 1
ATOM 849 O O . TYR A 1 113 ?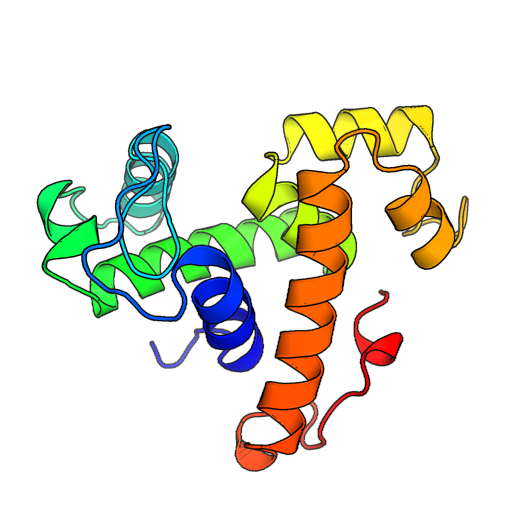 -6.012 5.004 12.337 1.00 98.31 113 TYR A O 1
ATOM 857 N N . VAL A 1 114 ? -7.986 6.038 12.629 1.00 98.25 114 VAL A N 1
ATOM 858 C CA . VAL A 1 114 ? -7.463 7.389 12.356 1.00 98.25 114 VAL A CA 1
ATOM 859 C C . VAL A 1 114 ? -6.393 7.760 13.380 1.00 98.25 114 VAL A C 1
ATOM 861 O O . VAL A 1 114 ? -5.303 8.178 13.009 1.00 98.25 114 VAL A O 1
ATOM 864 N N . GLU A 1 115 ? -6.663 7.533 14.665 1.00 98.50 115 GLU A N 1
ATOM 865 C CA . GLU A 1 115 ? -5.704 7.821 15.732 1.00 98.50 115 GLU A CA 1
ATOM 866 C C . GLU A 1 115 ? -4.445 6.945 15.618 1.00 98.50 115 GLU A C 1
ATOM 868 O O . GLU A 1 115 ? -3.333 7.436 15.801 1.00 98.50 115 GLU A O 1
ATOM 873 N N . TRP A 1 116 ? -4.587 5.668 15.248 1.00 98.62 116 TRP A N 1
ATOM 874 C CA . TRP A 1 116 ? -3.445 4.787 15.006 1.00 98.62 116 TRP A CA 1
ATOM 875 C C . TRP A 1 116 ? -2.562 5.288 13.856 1.00 98.62 116 TRP A C 1
ATOM 877 O O . TRP A 1 116 ? -1.342 5.353 14.019 1.00 98.62 116 TRP A O 1
ATOM 887 N N . ILE A 1 117 ? -3.165 5.692 12.729 1.00 98.69 117 ILE A N 1
ATOM 888 C CA . ILE A 1 117 ? -2.450 6.292 11.588 1.00 98.69 117 ILE A CA 1
ATOM 889 C C . ILE A 1 117 ? -1.710 7.555 12.045 1.00 98.69 117 ILE A C 1
ATOM 891 O O . ILE A 1 117 ? -0.530 7.733 11.739 1.00 98.69 117 ILE A O 1
ATOM 895 N N . GLU A 1 118 ? -2.363 8.408 12.838 1.00 98.44 118 GLU A N 1
ATOM 896 C CA . GLU A 1 118 ? -1.754 9.635 13.351 1.00 98.44 118 GLU A CA 1
ATOM 897 C C . GLU A 1 118 ? -0.604 9.395 14.342 1.00 98.44 118 GLU A C 1
ATOM 899 O O . GLU A 1 118 ? 0.277 10.248 14.479 1.00 98.44 118 GLU A O 1
ATOM 904 N N . LYS A 1 119 ? -0.539 8.221 14.974 1.00 98.50 119 LYS A N 1
ATOM 905 C CA . LYS A 1 119 ? 0.581 7.813 15.834 1.00 98.50 119 LYS A CA 1
ATOM 906 C C . LYS A 1 119 ? 1.710 7.086 15.092 1.00 98.50 119 LYS A C 1
ATOM 908 O O . LYS A 1 119 ? 2.685 6.689 15.735 1.00 98.50 119 LYS A O 1
ATOM 913 N N . ILE A 1 120 ? 1.632 6.898 13.768 1.00 98.62 120 ILE A N 1
ATOM 914 C CA . ILE A 1 120 ? 2.766 6.380 12.983 1.00 98.62 120 ILE A CA 1
ATOM 915 C C . ILE A 1 120 ? 3.932 7.386 13.085 1.00 98.62 120 ILE A C 1
ATOM 917 O O . ILE A 1 120 ? 3.768 8.545 12.695 1.00 98.62 120 ILE A O 1
ATOM 921 N N . PRO A 1 121 ? 5.117 6.971 13.576 1.00 97.88 121 PRO A N 1
ATOM 922 C CA . PRO A 1 121 ? 6.223 7.891 13.857 1.00 97.88 121 PRO A CA 1
ATOM 923 C C . PRO A 1 121 ? 6.959 8.364 12.598 1.00 97.88 121 PRO A C 1
ATOM 925 O O . PRO A 1 121 ? 7.643 9.383 12.629 1.00 97.88 121 PRO A O 1
ATOM 928 N N . ILE A 1 122 ? 6.841 7.630 11.488 1.00 97.62 122 ILE A N 1
ATOM 929 C CA . ILE A 1 122 ? 7.444 8.006 10.209 1.00 97.62 122 ILE A CA 1
ATOM 930 C C . ILE A 1 122 ? 6.410 8.804 9.415 1.00 97.62 122 ILE A C 1
ATOM 932 O O . ILE A 1 122 ? 5.426 8.242 8.930 1.00 97.62 122 ILE A O 1
ATOM 936 N N . TYR A 1 123 ? 6.648 10.109 9.266 1.00 97.69 123 TYR A N 1
ATOM 937 C CA . TYR A 1 123 ? 5.746 11.005 8.536 1.00 97.69 123 TYR A CA 1
ATOM 938 C C . TYR A 1 123 ? 5.481 10.532 7.100 1.00 97.69 123 TYR A C 1
ATOM 940 O O . TYR A 1 123 ? 4.338 10.553 6.647 1.00 97.69 123 TYR A O 1
ATOM 948 N N . GLU A 1 124 ? 6.516 10.044 6.409 1.00 97.44 124 GLU A N 1
ATOM 949 C CA . GLU A 1 124 ? 6.386 9.495 5.058 1.00 97.44 124 GLU A CA 1
ATOM 950 C C . GLU A 1 124 ? 5.368 8.349 5.010 1.00 97.44 124 GLU A C 1
ATOM 952 O O . GLU A 1 124 ? 4.440 8.395 4.206 1.00 97.44 124 GLU A O 1
ATOM 957 N N . THR A 1 125 ? 5.471 7.374 5.920 1.00 98.31 125 THR A N 1
ATOM 958 C CA . THR A 1 125 ? 4.537 6.241 5.975 1.00 98.31 125 THR A CA 1
ATOM 959 C C . THR A 1 125 ? 3.132 6.677 6.376 1.00 98.31 125 THR A C 1
ATOM 961 O O . THR A 1 125 ? 2.160 6.181 5.810 1.00 98.31 125 THR A O 1
ATOM 964 N N . LYS A 1 126 ? 2.997 7.628 7.310 1.00 98.50 126 LYS A N 1
ATOM 965 C CA . LYS A 1 126 ? 1.691 8.201 7.670 1.00 98.50 126 LYS A CA 1
ATOM 966 C C . LYS A 1 126 ? 0.994 8.783 6.438 1.00 98.50 126 LYS A C 1
ATOM 968 O O . LYS A 1 126 ? -0.126 8.386 6.119 1.00 98.50 126 LYS A O 1
ATOM 973 N N . ASN A 1 127 ? 1.671 9.691 5.734 1.00 98.69 127 ASN A N 1
ATOM 974 C CA . ASN A 1 127 ? 1.133 10.314 4.528 1.00 98.69 127 ASN A CA 1
ATOM 975 C C . ASN A 1 127 ? 0.875 9.261 3.439 1.00 98.69 127 ASN A C 1
ATOM 977 O O . ASN A 1 127 ? -0.166 9.298 2.795 1.00 98.69 127 ASN A O 1
ATOM 981 N N . TYR A 1 128 ? 1.760 8.274 3.277 1.00 98.75 128 TYR A N 1
ATOM 982 C CA . TYR A 1 128 ? 1.568 7.176 2.330 1.00 98.75 128 TYR A CA 1
ATOM 983 C C . TYR A 1 128 ? 0.245 6.431 2.571 1.00 98.75 128 TYR A C 1
ATOM 985 O O . TYR A 1 128 ? -0.520 6.225 1.630 1.00 98.75 128 TYR A O 1
ATOM 993 N N . VAL A 1 129 ? -0.071 6.080 3.825 1.00 98.81 129 VAL A N 1
ATOM 994 C CA . VAL A 1 129 ? -1.330 5.394 4.169 1.00 98.81 129 VAL A CA 1
ATOM 995 C C . VAL A 1 129 ? -2.545 6.231 3.781 1.00 98.81 129 VAL A C 1
ATOM 997 O O . VAL A 1 129 ? -3.452 5.724 3.120 1.00 98.81 129 VAL A O 1
ATOM 1000 N N . GLN A 1 130 ? -2.542 7.515 4.142 1.00 98.69 130 GLN A N 1
ATOM 1001 C CA . GLN A 1 130 ? -3.631 8.439 3.818 1.00 98.69 130 GLN A CA 1
ATOM 1002 C C . GLN A 1 130 ? -3.827 8.554 2.300 1.00 98.69 130 GLN A C 1
ATOM 1004 O O . GLN A 1 130 ? -4.936 8.364 1.802 1.00 98.69 130 GLN A O 1
ATOM 1009 N N . ARG A 1 131 ? -2.740 8.752 1.544 1.00 98.81 131 ARG A N 1
ATOM 1010 C CA . ARG A 1 131 ? -2.789 8.904 0.083 1.00 98.81 131 ARG A CA 1
ATOM 1011 C C . ARG A 1 131 ? -3.256 7.654 -0.644 1.00 98.81 131 ARG A C 1
ATOM 1013 O O . ARG A 1 131 ? -4.023 7.763 -1.595 1.00 98.81 131 ARG A O 1
ATOM 1020 N N . VAL A 1 132 ? -2.838 6.464 -0.217 1.00 98.81 132 VAL A N 1
ATOM 1021 C CA . VAL A 1 132 ? -3.308 5.223 -0.848 1.00 98.81 132 VAL A CA 1
ATOM 1022 C C . VAL A 1 132 ? -4.800 5.005 -0.581 1.00 98.81 132 VAL A C 1
ATOM 1024 O O . VAL A 1 132 ? -5.512 4.602 -1.497 1.00 98.81 132 VAL A O 1
ATOM 1027 N N . ILE A 1 133 ? -5.297 5.313 0.621 1.00 98.69 133 ILE A N 1
ATOM 1028 C CA . ILE A 1 133 ? -6.735 5.231 0.930 1.00 98.69 133 ILE A CA 1
ATOM 1029 C C . ILE A 1 133 ? -7.539 6.231 0.086 1.00 98.69 133 ILE A C 1
ATOM 1031 O O . ILE A 1 133 ? -8.554 5.858 -0.505 1.00 98.69 133 ILE A O 1
ATOM 1035 N N . GLU A 1 134 ? -7.072 7.479 -0.022 1.00 98.50 134 GLU A N 1
ATOM 1036 C CA . GLU A 1 134 ? -7.675 8.499 -0.892 1.00 98.50 134 GLU A CA 1
ATOM 1037 C C . GLU A 1 134 ? -7.712 8.030 -2.352 1.00 98.50 134 GLU A C 1
ATOM 1039 O O . GLU A 1 134 ? -8.766 8.054 -2.991 1.00 98.50 134 GLU A O 1
ATOM 1044 N N . ASN A 1 135 ? -6.582 7.534 -2.867 1.00 98.69 135 ASN A N 1
ATOM 1045 C CA . ASN A 1 135 ? -6.489 7.013 -4.227 1.00 98.69 135 ASN A CA 1
ATOM 1046 C C . ASN A 1 135 ? -7.452 5.839 -4.448 1.00 98.69 135 ASN A C 1
ATOM 1048 O O . ASN A 1 135 ? -8.103 5.785 -5.487 1.00 98.69 135 ASN A O 1
ATOM 1052 N N . ALA A 1 136 ? -7.558 4.908 -3.496 1.00 98.38 136 ALA A N 1
ATOM 1053 C CA . ALA A 1 136 ? -8.451 3.755 -3.595 1.00 98.38 136 ALA A CA 1
ATOM 1054 C C . ALA A 1 136 ? -9.919 4.184 -3.709 1.00 98.38 136 ALA A C 1
ATOM 1056 O O . ALA A 1 136 ? -10.628 3.705 -4.594 1.00 98.38 136 ALA A O 1
ATOM 1057 N N . ALA A 1 137 ? -10.354 5.134 -2.875 1.00 98.06 137 ALA A N 1
ATOM 1058 C CA . AL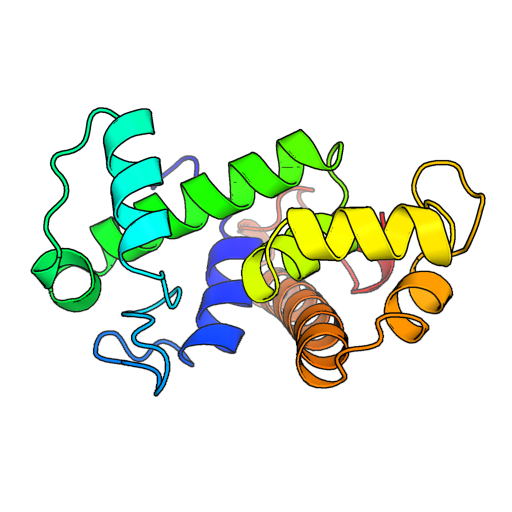A A 1 137 ? -11.693 5.702 -2.971 1.00 98.06 137 ALA A CA 1
ATOM 1059 C C . ALA A 1 137 ? -11.917 6.370 -4.339 1.00 98.06 137 ALA A C 1
ATOM 1061 O O . ALA A 1 137 ? -12.896 6.064 -5.015 1.00 98.06 137 ALA A O 1
ATOM 1062 N N . VAL A 1 138 ? -10.986 7.215 -4.800 1.00 98.44 138 VAL A N 1
ATOM 1063 C CA . VAL A 1 138 ? -11.082 7.885 -6.111 1.00 98.44 138 VAL A CA 1
ATOM 1064 C C . VAL A 1 138 ? -11.158 6.879 -7.262 1.00 98.44 138 VAL A C 1
ATOM 1066 O O . VAL A 1 138 ? -11.998 7.031 -8.147 1.00 98.44 138 VAL A O 1
ATOM 1069 N N . TYR A 1 139 ? -10.324 5.837 -7.261 1.00 98.19 139 TYR A N 1
ATOM 1070 C CA . TYR A 1 139 ? -10.325 4.843 -8.335 1.00 98.19 139 TYR A CA 1
ATOM 1071 C C . TYR A 1 139 ? -11.625 4.049 -8.404 1.00 98.19 139 TYR A C 1
ATOM 1073 O O . TYR A 1 139 ? -12.079 3.770 -9.514 1.00 98.19 139 TYR A O 1
ATOM 1081 N N . GLU A 1 140 ? -12.251 3.741 -7.266 1.00 97.50 140 GLU A N 1
ATOM 1082 C CA . GLU A 1 140 ? -13.578 3.121 -7.267 1.00 97.50 140 GLU A CA 1
ATOM 1083 C C . GLU A 1 140 ? -14.674 4.078 -7.749 1.00 97.50 140 GLU A C 1
ATOM 1085 O O . GLU A 1 140 ? -15.570 3.632 -8.456 1.00 97.50 140 GLU A O 1
ATOM 1090 N N . GLN A 1 141 ? -14.603 5.380 -7.443 1.00 97.44 141 GLN A N 1
ATOM 1091 C CA . GLN A 1 141 ? -15.564 6.357 -7.986 1.00 97.44 141 GLN A CA 1
ATOM 1092 C C . GLN A 1 141 ? -15.432 6.515 -9.505 1.00 97.44 141 GLN A C 1
ATOM 1094 O O . GLN A 1 141 ? -16.431 6.635 -10.208 1.00 97.44 141 GLN A O 1
ATOM 1099 N N . LEU A 1 142 ? -14.200 6.498 -10.020 1.00 97.38 142 LEU A N 1
ATOM 1100 C CA . LEU A 1 142 ? -13.936 6.578 -11.457 1.00 97.38 142 LEU A CA 1
ATOM 1101 C C . LEU A 1 142 ? -14.272 5.275 -12.195 1.00 97.38 142 LEU A C 1
ATOM 1103 O O . LEU A 1 142 ? -14.542 5.319 -13.391 1.00 97.38 142 LEU A O 1
ATOM 1107 N N . ASN A 1 143 ? -14.231 4.128 -11.505 1.00 96.12 143 ASN A N 1
ATOM 1108 C CA . ASN A 1 143 ? -14.451 2.801 -12.092 1.00 96.12 143 ASN A CA 1
ATOM 1109 C C . ASN A 1 143 ? -15.377 1.949 -11.200 1.00 96.12 143 ASN A C 1
ATOM 1111 O O . ASN A 1 143 ? -14.925 0.971 -10.591 1.00 96.12 143 ASN A O 1
ATOM 1115 N N . PRO A 1 144 ? -16.673 2.303 -11.086 1.00 94.19 144 PRO A N 1
ATOM 1116 C CA . PRO A 1 144 ? -17.600 1.628 -10.175 1.00 94.19 144 PRO A CA 1
ATOM 1117 C C . PRO A 1 144 ? -17.777 0.131 -10.452 1.00 94.19 144 PRO A C 1
ATOM 1119 O O . PRO A 1 144 ? -17.973 -0.650 -9.525 1.00 94.19 144 PRO A O 1
ATOM 1122 N N . ASP A 1 145 ? -17.661 -0.281 -11.714 1.00 93.69 145 ASP A N 1
ATOM 1123 C CA . ASP A 1 145 ? -17.728 -1.670 -12.184 1.00 93.69 145 ASP A CA 1
ATOM 1124 C C . ASP A 1 145 ? -16.561 -2.536 -11.682 1.00 93.69 145 ASP A C 1
ATOM 1126 O O . ASP A 1 145 ? -16.662 -3.763 -11.630 1.00 93.69 145 ASP A O 1
ATOM 1130 N N . ARG A 1 146 ? -15.450 -1.903 -11.286 1.00 93.12 146 ARG A N 1
ATOM 1131 C CA . ARG A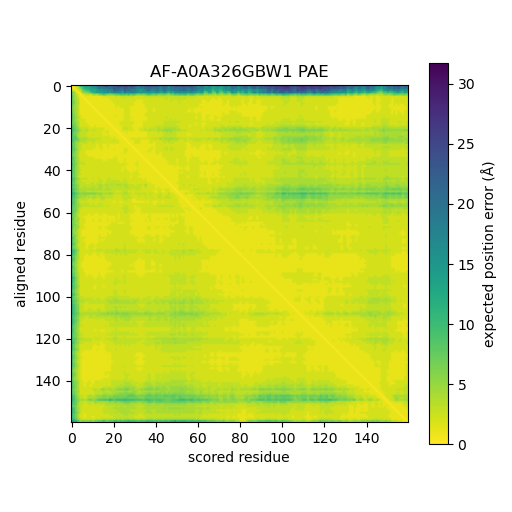 1 146 ? -14.269 -2.568 -10.722 1.00 93.12 146 ARG A CA 1
ATOM 1132 C C . ARG A 1 146 ? -14.294 -2.644 -9.198 1.00 93.12 146 ARG A C 1
ATOM 1134 O O . ARG A 1 146 ? -13.465 -3.350 -8.621 1.00 93.12 146 ARG A O 1
ATOM 1141 N N . ALA A 1 147 ? -15.217 -1.940 -8.542 1.00 91.88 147 ALA A N 1
ATOM 1142 C CA . ALA A 1 147 ? -15.297 -1.903 -7.091 1.00 91.88 147 ALA A CA 1
ATOM 1143 C C . ALA A 1 147 ? -15.744 -3.260 -6.526 1.00 91.88 147 ALA A C 1
ATOM 1145 O O . ALA A 1 147 ? -16.770 -3.824 -6.908 1.00 91.88 147 ALA A O 1
ATOM 1146 N N . ARG A 1 148 ? -14.997 -3.777 -5.544 1.00 86.12 148 ARG A N 1
ATOM 1147 C CA . ARG A 1 148 ? -15.204 -5.137 -5.013 1.00 86.12 148 ARG A CA 1
ATOM 1148 C C . ARG A 1 148 ? -16.576 -5.348 -4.365 1.00 86.12 148 ARG A C 1
ATOM 1150 O O . ARG A 1 148 ? -17.074 -6.468 -4.351 1.00 86.12 148 ARG A O 1
ATOM 1157 N N . LEU A 1 149 ? -17.169 -4.298 -3.797 1.00 86.19 149 LEU A N 1
ATOM 1158 C CA . LEU A 1 149 ? -18.464 -4.376 -3.113 1.00 86.19 149 LEU A CA 1
ATOM 1159 C C . LEU A 1 149 ? -19.660 -4.139 -4.048 1.00 86.19 149 LEU A C 1
ATOM 1161 O O . LEU A 1 149 ? -20.773 -3.961 -3.561 1.00 86.19 149 LEU A O 1
ATOM 1165 N N . GLY A 1 150 ? -19.445 -4.063 -5.368 1.00 86.25 150 GLY A N 1
ATOM 1166 C CA . GLY A 1 150 ? -20.489 -3.694 -6.334 1.00 86.25 150 GLY A CA 1
ATOM 1167 C C . GLY A 1 150 ? -20.956 -2.237 -6.217 1.00 86.25 150 GLY A C 1
ATOM 1168 O O . GLY A 1 150 ? -21.852 -1.811 -6.939 1.00 86.25 150 GLY A O 1
ATOM 1169 N N . ARG A 1 151 ? -20.343 -1.467 -5.312 1.00 92.94 151 ARG A N 1
ATOM 1170 C CA . ARG A 1 151 ? -20.479 -0.021 -5.176 1.00 92.94 151 ARG A CA 1
ATOM 1171 C C . ARG A 1 151 ? -19.110 0.594 -4.898 1.00 92.94 151 ARG A C 1
ATOM 1173 O O . ARG A 1 151 ? -18.306 -0.047 -4.210 1.00 92.94 151 ARG A O 1
ATOM 1180 N N . PRO A 1 152 ? -18.876 1.842 -5.325 1.00 95.62 152 PRO A N 1
ATOM 1181 C CA . PRO A 1 152 ? -17.725 2.598 -4.877 1.00 95.62 152 PRO A CA 1
ATOM 1182 C C . PRO A 1 152 ? -17.721 2.800 -3.361 1.00 95.62 152 PRO A C 1
ATOM 1184 O O . PRO A 1 152 ? -18.754 3.095 -2.744 1.00 95.62 152 PRO A O 1
ATOM 1187 N N . ARG A 1 153 ? -16.548 2.648 -2.756 1.00 96.38 153 ARG A N 1
ATOM 1188 C CA . ARG A 1 153 ? -16.303 2.954 -1.349 1.00 96.38 153 ARG A CA 1
ATOM 1189 C C . ARG A 1 153 ? -15.864 4.399 -1.144 1.00 96.38 153 ARG A C 1
ATOM 1191 O O . ARG A 1 153 ? -15.213 5.003 -1.996 1.00 96.38 153 ARG A O 1
ATOM 1198 N N . LEU A 1 154 ? -16.200 4.942 0.022 1.00 97.19 154 LEU A N 1
ATOM 1199 C CA . LEU A 1 154 ? -15.597 6.172 0.536 1.00 97.19 154 LEU A CA 1
ATOM 1200 C C . LEU A 1 154 ? -14.286 5.846 1.260 1.00 97.19 154 LEU A C 1
ATOM 1202 O O . LEU A 1 154 ? -14.062 4.705 1.656 1.00 97.19 154 LEU A O 1
ATOM 1206 N N . ALA A 1 155 ? -13.439 6.848 1.502 1.00 97.06 155 ALA A N 1
ATOM 1207 C CA . ALA A 1 155 ? -12.192 6.661 2.253 1.00 97.06 155 ALA A CA 1
ATOM 1208 C C . ALA A 1 155 ? -12.420 5.998 3.629 1.00 97.06 155 ALA A C 1
ATOM 1210 O O . ALA A 1 155 ? -11.648 5.137 4.045 1.00 97.06 155 ALA A O 1
ATOM 1211 N N . SER A 1 156 ? -13.524 6.333 4.305 1.00 96.88 156 SER A N 1
ATOM 1212 C CA . SER A 1 156 ? -13.904 5.742 5.593 1.00 96.88 156 SER A CA 1
ATOM 1213 C C . SER A 1 156 ? -14.202 4.240 5.526 1.00 96.88 156 SER A C 1
ATOM 1215 O O . SER A 1 156 ? -13.917 3.533 6.487 1.00 96.88 156 SER A O 1
ATOM 1217 N N . ASP A 1 157 ? -14.700 3.719 4.399 1.00 96.62 157 ASP A N 1
ATOM 1218 C CA . ASP A 1 157 ? -14.973 2.283 4.217 1.00 96.62 157 ASP A CA 1
ATOM 1219 C C . ASP A 1 157 ? -13.674 1.434 4.192 1.00 96.62 157 ASP A C 1
ATOM 1221 O O . ASP A 1 157 ? -13.722 0.201 4.309 1.00 96.62 157 ASP A O 1
ATOM 1225 N N . PHE A 1 158 ? -12.512 2.077 4.010 1.00 96.81 158 PHE A N 1
ATOM 1226 C CA . PHE A 1 158 ? -11.185 1.455 4.072 1.00 96.81 158 PHE A CA 1
ATOM 1227 C C . PHE A 1 158 ? -10.538 1.546 5.461 1.00 96.81 158 PHE A C 1
ATOM 1229 O O . PHE A 1 158 ? -9.488 0.952 5.666 1.00 96.81 158 PHE A O 1
ATOM 1236 N N . LEU A 1 159 ? -11.128 2.245 6.434 1.00 96.69 159 LEU A N 1
ATOM 1237 C CA . LEU A 1 159 ? -10.600 2.331 7.802 1.00 96.69 159 LEU A CA 1
ATOM 1238 C C . LEU A 1 159 ? -11.041 1.122 8.641 1.00 96.69 159 LEU A C 1
ATOM 1240 O O . LEU A 1 159 ? -11.743 1.263 9.641 1.00 96.69 159 LEU A O 1
ATOM 1244 N N . ARG A 1 160 ? -10.660 -0.071 8.184 1.00 91.88 160 ARG A N 1
ATOM 1245 C CA . ARG A 1 160 ? -10.960 -1.366 8.799 1.00 91.88 160 ARG A CA 1
ATOM 1246 C C . ARG A 1 160 ? -9.853 -2.364 8.532 1.00 91.88 160 ARG A C 1
ATOM 1248 O O . ARG A 1 160 ? -9.127 -2.176 7.530 1.00 91.88 160 ARG A O 1
#

Nearest PDB structures (foldseek):
  6fc4-assembly1_A  TM=9.422E-01  e=1.553E-08  Pseudomonas aeruginosa
  5ohu-assembly1_A  TM=9.448E-01  e=2.181E-08  Pseudomonas aeruginosa
  6cfc-assembly1_A  TM=8.180E-01  e=7.388E-06  Campylobacter jejuni
  8gfq-assembly1_A  TM=8.540E-01  e=4.041E-05  Campylobacter jejuni
  6cf8-assembly1_A  TM=8.097E-01  e=3.493E-05  Campylobacter jejuni

Sequence (160 aa):
PASADWTMVHAITRQESQFAQNAISHAGARGLMQLMPGTAREQAGKLGMNYMSSNLIDSPSYNIQLGNAYFARMMDYFGGSYPLAIAAYNAGPGNVNKWLRANGDPRTSAIGYVEWIEKIPIYETKNYVQRVIENAAVYEQLNPDRARLGRPRLASDFLR

Radius of gyration: 15.29 Å; Cα contacts (8 Å, |Δi|>4): 225; chains: 1; bounding box: 38×32×40 Å

Solvent-accessible surface area (backbone atoms only — not comparable to full-atom values): 8505 Å² total; per-residue (Å²): 111,100,85,48,60,61,42,55,49,52,13,45,18,47,72,59,31,68,64,34,42,79,37,65,47,96,88,55,23,29,5,30,50,41,42,40,64,68,60,43,43,54,38,21,56,77,69,76,41,85,71,54,80,65,38,30,40,80,27,63,68,57,24,46,52,40,41,43,52,51,46,51,51,30,23,62,75,50,74,64,18,43,56,58,16,48,34,20,68,75,63,33,58,71,50,48,56,52,48,34,74,74,69,40,42,47,91,77,66,67,31,54,55,69,62,51,47,71,66,44,88,49,64,67,49,34,50,48,35,54,51,30,41,48,36,28,21,51,48,13,66,77,35,38,92,65,22,91,79,75,44,52,50,56,51,72,77,46,66,73

Secondary structure (DSSP, 8-state):
-TTS-HHHHHHHHHHHHTT-TT-B-TT--BTTTTB-HHHHHHHHHHTT----STHHHH-HHHHHHHHHHHHHHHHHHTTT-HHHHHHHHHH-HHHHHHHHHHH--GGGTSS-HHHHHHT-S-HHHHHHHHHHHHHHHHHHHH-GGG-TTSSPPPGGGG--

pLDDT: mean 95.73, std 7.78, range [38.53, 98.81]

Foldseek 3Di:
DVPFLPLLLQLQLCLQPVQQLQDADPQGQHGSNRHDLVLLCVQCVVVVHDRDPCCSRVPNPSVSVSNRSQLVVLCVVLVNQLLLSQLCSVPNNVLSVVLCVVPNDVVVVPDFLLVSLVSRPDPVSSVSSQSSLQSSLVVCVVPVVSDPVSGRDDSVVNRD